Protein AF-A0A2S9YCY6-F1 (afdb_monomer_lite)

pLDDT: mean 82.86, std 20.09, range [36.06, 98.69]

Secondary structure (DSSP, 8-state):
------SSTTSSSSSSTT----GGGTTSSEEEEE-TTS-EEEEE-PPPPHHHHHHHHHHHHHHTSSS--HHHHHHHHHHHHHH-TT-HHHHHHHHHHHHHHT-HHHHHHHHHHHHHHSTT-HHHHHHHHHHHS---------

InterPro domains:
  IPR011990 Tetratricopeptide-like helical domain superfamily [G3DSA:1.25.40.10] (35-135)
  IPR011990 Tetratricopeptide-like helical domain superfamily [SSF48452] (69-134)

Radius of gyration: 25.86 Å; chains: 1; bounding box: 65×78×57 Å

Foldseek 3Di:
DDDDDDPDPPPPPPPPVPPPPPCVVVPPQWDWDQDPVRDTDTGGHDDADPQLVVLCVQLVVQCPDVVRNLVSNLVSLVRSCVRPVLALVSLLSNLVSCVVVVVLVSNVVSLVSSCVSPPPPPSSVVVVCVSPPPDPPPPDDD

Sequence (142 aa):
MASATKLVLAASLALTSGCWANGYFANRELHYVTDEDGEQVLVKSPAPAPAAYEAYLRARLALDRDPPQLDVARGHILDALRWQPNEPQLWTVKAEIEWKVGDFAAAEDAIGKALALRPGYPEAQRLLAQIHEPLPAATAAK

Organism: NCBI:txid215803

Structure (mmCIF, N/CA/C/O backbone):
data_AF-A0A2S9YCY6-F1
#
_entry.id   AF-A0A2S9YCY6-F1
#
loop_
_atom_site.group_PDB
_atom_site.id
_atom_site.type_symbol
_atom_site.label_atom_id
_atom_site.label_alt_id
_atom_site.label_comp_id
_atom_site.label_asym_id
_atom_site.label_entity_id
_atom_site.label_seq_id
_atom_site.pdbx_PDB_ins_code
_atom_site.Cartn_x
_atom_site.Cartn_y
_atom_site.Cartn_z
_atom_site.occupancy
_atom_site.B_iso_or_equiv
_atom_site.auth_seq_id
_atom_site.auth_comp_id
_atom_site.auth_asym_id
_atom_site.auth_atom_id
_atom_site.pdbx_PDB_model_num
ATOM 1 N N . MET A 1 1 ? 50.603 -53.795 29.253 1.00 45.72 1 MET A N 1
ATOM 2 C CA . MET A 1 1 ? 50.485 -52.463 28.620 1.00 45.72 1 MET A CA 1
ATOM 3 C C . MET A 1 1 ? 49.087 -52.355 28.035 1.00 45.72 1 MET A C 1
ATOM 5 O O . MET A 1 1 ? 48.842 -52.909 26.975 1.00 45.72 1 MET A O 1
ATOM 9 N N . ALA A 1 2 ? 48.150 -51.759 28.776 1.00 40.28 2 ALA A N 1
ATOM 10 C CA . ALA A 1 2 ? 46.758 -51.613 28.361 1.00 40.28 2 ALA A CA 1
ATOM 11 C C . ALA A 1 2 ? 46.394 -50.124 28.351 1.00 40.28 2 ALA A C 1
ATOM 13 O O . ALA A 1 2 ? 46.653 -49.398 29.306 1.00 40.28 2 ALA A O 1
ATOM 14 N N . SER A 1 3 ? 45.876 -49.720 27.198 1.00 40.38 3 SER A N 1
ATOM 15 C CA . SER A 1 3 ? 45.536 -48.386 26.717 1.00 40.38 3 SER A CA 1
ATOM 16 C C . SER A 1 3 ? 44.781 -47.518 27.733 1.00 40.38 3 SER A C 1
ATOM 18 O O . SER A 1 3 ? 43.591 -47.695 27.974 1.00 40.38 3 SER A O 1
ATOM 20 N N . ALA A 1 4 ? 45.482 -46.520 28.274 1.00 51.00 4 ALA A N 1
ATOM 21 C CA . ALA A 1 4 ? 44.871 -45.246 28.629 1.00 51.00 4 ALA A CA 1
ATOM 22 C C . ALA A 1 4 ? 44.471 -44.521 27.331 1.00 51.00 4 ALA A C 1
ATOM 24 O O . ALA A 1 4 ? 45.119 -44.734 26.304 1.00 51.00 4 ALA A O 1
ATOM 25 N N . THR A 1 5 ? 43.473 -43.632 27.402 1.00 52.97 5 THR A N 1
ATOM 26 C CA . THR A 1 5 ? 42.995 -42.696 26.350 1.00 52.97 5 THR A CA 1
ATOM 27 C C . THR A 1 5 ? 41.626 -43.033 25.751 1.00 52.97 5 THR A C 1
ATOM 29 O O . THR A 1 5 ? 41.507 -43.215 24.548 1.00 52.97 5 THR A O 1
ATOM 32 N N . LYS A 1 6 ? 40.558 -43.047 26.562 1.00 46.94 6 LYS A N 1
ATOM 33 C CA . LYS A 1 6 ? 39.179 -42.787 26.083 1.00 46.94 6 LYS A CA 1
ATOM 34 C C . LYS A 1 6 ? 38.322 -42.112 27.159 1.00 46.94 6 LYS A C 1
ATOM 36 O O . LYS A 1 6 ? 37.247 -42.595 27.492 1.00 46.94 6 LYS A O 1
ATOM 41 N N . LEU A 1 7 ? 38.802 -41.012 27.741 1.00 45.22 7 LEU A N 1
ATOM 42 C CA . LEU A 1 7 ? 38.002 -40.266 28.720 1.00 45.22 7 LEU A CA 1
ATOM 43 C C . LEU A 1 7 ? 38.293 -38.761 28.703 1.00 45.22 7 LEU A C 1
ATOM 45 O O . LEU A 1 7 ? 38.599 -38.175 29.729 1.00 45.22 7 LEU A O 1
ATOM 49 N N . VAL A 1 8 ? 38.253 -38.129 27.526 1.00 48.62 8 VAL A N 1
ATOM 50 C CA . VAL A 1 8 ? 38.308 -36.650 27.435 1.00 48.62 8 VAL A CA 1
ATOM 51 C C . VAL A 1 8 ? 37.284 -36.069 26.444 1.00 48.62 8 VAL A C 1
ATOM 53 O O . VAL A 1 8 ? 36.991 -34.882 26.486 1.00 48.62 8 VAL A O 1
ATOM 56 N N . LEU A 1 9 ? 36.629 -36.873 25.600 1.00 47.34 9 LEU A N 1
ATOM 57 C CA . LEU A 1 9 ? 35.818 -36.336 24.496 1.00 47.34 9 LEU A CA 1
ATOM 58 C C . LEU A 1 9 ? 34.334 -36.055 24.822 1.00 47.34 9 LEU A C 1
ATOM 60 O O . LEU A 1 9 ? 33.505 -36.089 23.920 1.00 47.34 9 LEU A O 1
ATOM 64 N N . ALA A 1 10 ? 33.974 -35.811 26.085 1.00 47.94 10 ALA A N 1
ATOM 65 C CA . ALA A 1 10 ? 32.575 -35.574 26.481 1.00 47.94 10 ALA A CA 1
ATOM 66 C C . ALA A 1 10 ? 32.339 -34.249 27.230 1.00 47.94 10 ALA A C 1
ATOM 68 O O . ALA A 1 10 ? 31.233 -34.008 27.700 1.00 47.94 10 ALA A O 1
ATOM 69 N N . ALA A 1 11 ? 33.350 -33.379 27.337 1.00 48.41 11 ALA A N 1
ATOM 70 C CA . ALA A 1 11 ? 33.261 -32.136 28.114 1.00 48.41 11 ALA A CA 1
ATOM 71 C C . ALA A 1 11 ? 33.316 -30.847 27.269 1.00 48.41 11 ALA A C 1
ATOM 73 O O . ALA A 1 11 ? 33.455 -29.762 27.822 1.00 48.41 11 ALA A O 1
ATOM 74 N N . SER A 1 12 ? 33.211 -30.936 25.939 1.00 50.81 12 SER A N 1
ATOM 75 C CA . SER A 1 12 ? 33.303 -29.773 25.037 1.00 50.81 12 SER A CA 1
ATOM 76 C C . SER A 1 12 ? 31.983 -29.363 24.367 1.00 50.81 12 SER A C 1
ATOM 78 O O . SER A 1 12 ? 31.956 -28.351 23.675 1.00 50.81 12 SER A O 1
ATOM 80 N N . LEU A 1 13 ? 30.872 -30.075 24.602 1.00 51.50 13 LEU A N 1
ATOM 81 C CA . LEU A 1 13 ? 29.559 -29.763 24.004 1.00 51.50 13 LEU A CA 1
ATOM 82 C C . LEU A 1 13 ? 28.562 -29.062 24.949 1.00 51.50 13 LEU A C 1
ATOM 84 O O . LEU A 1 13 ? 27.374 -29.012 24.653 1.00 51.50 13 LEU A O 1
ATOM 88 N N . ALA A 1 14 ? 29.018 -28.503 26.072 1.00 49.69 14 ALA A N 1
ATOM 89 C CA . ALA A 1 14 ? 28.143 -27.839 27.051 1.00 49.69 14 ALA A CA 1
ATOM 90 C C . ALA A 1 14 ? 28.313 -26.306 27.120 1.00 49.69 14 ALA A C 1
ATOM 92 O O . ALA A 1 14 ? 27.855 -25.684 28.073 1.00 49.69 14 ALA A O 1
ATOM 93 N N . LEU A 1 15 ? 28.969 -25.683 26.133 1.00 50.53 15 LEU A N 1
ATOM 94 C CA . LEU A 1 15 ? 29.229 -24.231 26.118 1.00 50.53 15 LEU A CA 1
ATOM 95 C C . LEU A 1 15 ? 28.485 -23.456 25.017 1.00 50.53 15 LEU A C 1
ATOM 97 O O . LEU A 1 15 ? 28.627 -22.240 24.939 1.00 50.53 15 LEU A O 1
ATOM 101 N N . THR A 1 16 ? 27.654 -24.101 24.194 1.00 55.03 16 THR A N 1
ATOM 102 C CA . THR A 1 16 ? 26.893 -23.402 23.137 1.00 55.03 16 THR A CA 1
ATOM 103 C C . THR A 1 16 ? 25.497 -22.940 23.561 1.00 55.03 16 THR A C 1
ATOM 105 O O . THR A 1 16 ? 24.847 -22.221 22.811 1.00 55.03 16 THR A O 1
ATOM 108 N N . SER A 1 17 ? 25.046 -23.238 24.783 1.00 55.66 17 SER A N 1
ATOM 109 C CA . SER A 1 17 ? 23.739 -22.776 25.295 1.00 55.66 17 SER A CA 1
ATOM 110 C C . SER A 1 17 ? 23.735 -21.312 25.764 1.00 55.66 17 SER A C 1
ATOM 112 O O . SER A 1 17 ? 22.809 -20.866 26.434 1.00 55.66 17 SER A O 1
ATOM 114 N N . GLY A 1 18 ? 24.780 -20.555 25.427 1.00 51.47 18 GLY A N 1
ATOM 115 C CA . GLY A 1 18 ? 24.985 -19.170 25.832 1.00 51.47 18 GLY A CA 1
ATOM 116 C C . GLY A 1 18 ? 24.473 -18.122 24.844 1.00 51.47 18 GLY A C 1
ATOM 117 O O . GLY A 1 18 ? 24.874 -16.970 24.966 1.00 51.47 18 GLY A O 1
ATOM 118 N N . CYS A 1 19 ? 23.599 -18.447 23.886 1.00 54.59 19 CYS A N 1
ATOM 119 C CA . CYS A 1 19 ? 22.777 -17.409 23.258 1.00 54.59 19 CYS A CA 1
ATOM 120 C C . CYS A 1 19 ? 21.670 -17.030 24.242 1.00 54.59 19 CYS A C 1
ATOM 122 O O . CYS A 1 19 ? 20.510 -17.399 24.082 1.00 54.59 19 CYS A O 1
ATOM 124 N N . TRP A 1 20 ? 22.059 -16.306 25.293 1.00 49.84 20 TRP A N 1
ATOM 125 C CA . TRP A 1 20 ? 21.129 -15.507 26.068 1.00 49.84 20 TRP A CA 1
ATOM 126 C C . TRP A 1 20 ? 20.351 -14.673 25.058 1.00 49.84 20 TRP A C 1
ATOM 128 O O . TRP A 1 20 ? 20.938 -13.856 24.345 1.00 49.84 20 TRP A O 1
ATOM 138 N N . ALA A 1 21 ? 19.043 -14.905 24.966 1.00 53.72 21 ALA A N 1
ATOM 139 C CA . ALA A 1 21 ? 18.131 -13.941 24.386 1.00 53.72 21 ALA A CA 1
ATOM 140 C C . ALA A 1 21 ? 18.314 -12.660 25.203 1.00 53.72 21 ALA A C 1
ATOM 142 O O . ALA A 1 21 ? 17.781 -12.511 26.301 1.00 53.72 21 ALA A O 1
ATOM 143 N N . ASN A 1 22 ? 19.210 -11.803 24.724 1.00 50.12 22 ASN A N 1
ATOM 144 C CA . ASN A 1 22 ? 19.607 -10.601 25.413 1.00 50.12 22 ASN A CA 1
ATOM 145 C C . ASN A 1 22 ? 18.342 -9.749 25.551 1.00 50.12 22 ASN A C 1
ATOM 147 O O . ASN A 1 22 ? 17.772 -9.330 24.540 1.00 50.12 22 ASN A O 1
ATOM 151 N N . GLY A 1 23 ? 17.894 -9.501 26.786 1.00 51.75 23 GLY A N 1
ATOM 152 C CA . GLY A 1 23 ? 16.685 -8.716 27.076 1.00 51.75 23 GLY A CA 1
ATOM 153 C C . GLY A 1 23 ? 16.707 -7.303 26.476 1.00 51.75 23 GLY A C 1
ATOM 154 O O . GLY A 1 23 ? 15.681 -6.636 26.422 1.00 51.75 23 GLY A O 1
ATOM 155 N N . TYR A 1 24 ? 17.855 -6.872 25.944 1.00 51.47 24 TYR A N 1
ATOM 156 C CA . TYR A 1 24 ? 18.023 -5.671 25.129 1.00 51.47 24 TYR A CA 1
ATOM 157 C C . TYR A 1 24 ? 17.074 -5.566 23.922 1.00 51.47 24 TYR A C 1
ATOM 159 O O . TYR A 1 24 ? 16.747 -4.448 23.530 1.00 51.47 24 TYR A O 1
ATOM 167 N N . PHE A 1 25 ? 16.606 -6.676 23.337 1.00 50.56 25 PHE A N 1
ATOM 168 C CA . PHE A 1 25 ? 15.602 -6.619 22.261 1.00 50.56 25 PHE A CA 1
ATOM 169 C C . PHE A 1 25 ? 14.158 -6.510 22.774 1.00 50.56 25 PHE A C 1
ATOM 171 O O . PHE A 1 25 ? 13.308 -5.995 22.055 1.00 50.56 25 PHE A O 1
ATOM 178 N N . ALA A 1 26 ? 13.874 -6.931 24.012 1.00 55.34 26 ALA A N 1
ATOM 179 C CA . ALA A 1 26 ? 12.505 -7.035 24.526 1.00 55.34 26 ALA A CA 1
ATOM 180 C C . ALA A 1 26 ? 11.806 -5.673 24.708 1.00 55.34 26 ALA A C 1
ATOM 182 O O . ALA A 1 26 ? 10.582 -5.604 24.661 1.00 55.34 26 ALA A O 1
ATOM 183 N N . ASN A 1 27 ? 12.576 -4.590 24.867 1.00 61.03 27 ASN A N 1
ATOM 184 C CA . ASN A 1 27 ? 12.041 -3.277 25.245 1.00 61.03 27 ASN A CA 1
ATOM 185 C C . ASN A 1 27 ? 12.172 -2.200 24.155 1.00 61.03 27 ASN A C 1
ATOM 187 O O . ASN A 1 27 ? 11.771 -1.068 24.389 1.00 61.03 27 ASN A O 1
ATOM 191 N N . ARG A 1 28 ? 12.737 -2.506 22.976 1.00 70.12 28 ARG A N 1
ATOM 192 C CA . ARG A 1 28 ? 12.903 -1.507 21.895 1.00 70.12 28 ARG A CA 1
ATOM 193 C C . ARG A 1 28 ? 11.634 -1.241 21.091 1.00 70.12 28 ARG A C 1
ATOM 195 O O . ARG A 1 28 ? 11.541 -0.213 20.435 1.00 70.12 28 ARG A O 1
ATOM 202 N N . GLU A 1 29 ? 10.684 -2.166 21.129 1.00 81.06 29 GLU A N 1
ATOM 203 C CA . GLU A 1 29 ? 9.398 -2.016 20.443 1.00 81.06 29 GLU A CA 1
ATOM 204 C C . GLU A 1 29 ? 8.412 -1.187 21.272 1.00 81.06 29 GLU A C 1
ATOM 206 O O . GLU A 1 29 ? 7.465 -0.638 20.722 1.00 81.06 29 GLU A O 1
ATOM 211 N N . LEU A 1 30 ? 8.636 -1.080 22.586 1.00 86.44 30 LEU A N 1
ATOM 212 C CA . LEU A 1 30 ? 7.772 -0.353 23.509 1.00 86.44 30 LEU A CA 1
ATOM 213 C C . LEU A 1 30 ? 8.231 1.101 23.642 1.00 86.44 30 LEU A C 1
ATOM 215 O O . LEU A 1 30 ? 9.381 1.364 23.987 1.00 86.44 30 LEU A O 1
ATOM 219 N N . HIS A 1 31 ? 7.329 2.045 23.403 1.00 83.56 31 HIS A N 1
ATOM 220 C CA . HIS A 1 31 ? 7.570 3.469 23.623 1.00 83.56 31 HIS A CA 1
ATOM 221 C C . HIS A 1 31 ? 6.275 4.194 23.978 1.00 83.56 31 HIS A C 1
ATOM 223 O O . HIS A 1 31 ? 5.186 3.742 23.635 1.00 83.56 31 HIS A O 1
ATOM 229 N N . TYR A 1 32 ? 6.397 5.316 24.681 1.00 89.50 32 TYR A N 1
ATOM 230 C CA . TYR A 1 32 ? 5.249 6.152 25.007 1.00 89.50 32 TYR A CA 1
ATOM 231 C C . TYR A 1 32 ? 4.933 7.090 23.842 1.00 89.50 32 TYR A C 1
ATOM 233 O O . TYR A 1 32 ? 5.838 7.713 23.280 1.00 89.50 32 TYR A O 1
ATOM 241 N N . VAL A 1 33 ? 3.656 7.163 23.481 1.00 88.56 33 VAL A N 1
ATOM 242 C CA . VAL A 1 33 ? 3.098 8.115 22.521 1.00 88.56 33 VAL A CA 1
ATOM 243 C C . VAL A 1 33 ? 2.033 8.921 23.250 1.00 88.56 33 VAL A C 1
ATOM 245 O O . VAL A 1 33 ? 1.266 8.364 24.033 1.00 88.56 33 VAL A O 1
ATOM 248 N N . THR A 1 34 ? 1.997 10.225 23.001 1.00 91.06 34 THR A N 1
ATOM 249 C CA . THR A 1 34 ? 0.930 11.093 23.500 1.00 91.06 34 THR A CA 1
ATOM 250 C C . THR A 1 34 ? -0.308 10.918 22.629 1.00 91.06 34 THR A C 1
ATOM 252 O O . THR A 1 34 ? -0.208 11.055 21.408 1.00 91.06 34 THR A O 1
ATOM 255 N N . ASP A 1 35 ? -1.441 10.576 23.237 1.00 87.75 35 ASP A N 1
ATOM 256 C CA . ASP A 1 35 ? -2.719 10.460 22.531 1.00 87.75 35 ASP A CA 1
ATOM 257 C C . ASP A 1 35 ? -3.375 11.830 22.261 1.00 87.75 35 ASP A C 1
ATOM 259 O O . ASP A 1 35 ? -2.803 12.885 22.548 1.00 87.75 35 ASP A O 1
ATOM 263 N N . GLU A 1 36 ? -4.566 11.817 21.653 1.00 85.38 36 GLU A N 1
ATOM 264 C CA . GLU A 1 36 ? -5.325 13.033 21.319 1.00 85.38 36 GLU A CA 1
ATOM 265 C C . GLU A 1 36 ? -5.764 13.827 22.563 1.00 85.38 36 GLU A C 1
ATOM 267 O O . GLU A 1 36 ? -5.950 15.042 22.474 1.00 85.38 36 GLU A O 1
ATOM 272 N N . ASP A 1 37 ? -5.864 13.165 23.719 1.00 90.56 37 ASP A N 1
ATOM 273 C CA . ASP A 1 37 ? -6.266 13.749 25.000 1.00 90.56 37 ASP A CA 1
ATOM 274 C C . ASP A 1 37 ? -5.061 14.263 25.819 1.00 90.56 37 ASP A C 1
ATOM 276 O O . ASP A 1 37 ? -5.232 14.929 26.843 1.00 90.56 37 ASP A O 1
ATOM 280 N N . GLY A 1 38 ? -3.831 14.021 25.347 1.00 91.50 38 GLY A N 1
ATOM 281 C CA . GLY A 1 38 ? -2.589 14.450 25.992 1.00 91.50 38 GLY A CA 1
ATOM 282 C C . GLY A 1 38 ? -1.989 13.430 26.966 1.00 91.50 38 GLY A C 1
ATOM 283 O O . GLY A 1 38 ? -0.988 13.734 27.623 1.00 91.50 38 GLY A O 1
ATOM 284 N N . GLU A 1 39 ? -2.550 12.225 27.053 1.00 93.00 39 GLU A N 1
ATOM 285 C CA . GLU A 1 39 ? -2.106 11.167 27.956 1.00 93.00 39 GLU A CA 1
ATOM 286 C C . GLU A 1 39 ? -0.973 10.333 27.342 1.00 93.00 39 GLU A C 1
ATOM 288 O O . GLU A 1 39 ? -0.883 10.126 26.130 1.00 93.00 39 GLU A O 1
ATOM 293 N N . GLN A 1 40 ? -0.060 9.847 28.190 1.00 92.56 40 GLN A N 1
ATOM 294 C CA . GLN A 1 40 ? 1.056 9.005 27.749 1.00 92.56 40 GLN A CA 1
ATOM 295 C C . GLN A 1 40 ? 0.617 7.545 27.663 1.00 92.56 40 GLN A C 1
ATOM 297 O O . GLN A 1 40 ? 0.457 6.864 28.678 1.00 92.56 40 GLN A O 1
ATOM 302 N N . VAL A 1 41 ? 0.501 7.035 26.441 1.00 91.62 41 VAL A N 1
ATOM 303 C CA . VAL A 1 41 ? 0.097 5.657 26.174 1.00 91.62 41 VAL A CA 1
ATOM 304 C C . VAL A 1 41 ? 1.313 4.834 25.780 1.00 91.62 41 VAL A C 1
ATOM 306 O O . VAL A 1 41 ? 2.070 5.198 24.881 1.00 91.62 41 VAL A O 1
ATOM 309 N N . LEU A 1 42 ? 1.516 3.699 26.451 1.00 89.69 42 LEU A N 1
ATOM 310 C CA . LEU A 1 42 ? 2.560 2.750 26.077 1.00 89.69 42 LEU A CA 1
ATOM 311 C C . LEU A 1 42 ? 2.132 1.987 24.819 1.00 89.69 42 LEU A C 1
ATOM 313 O O . LEU A 1 42 ? 1.221 1.160 24.862 1.00 89.69 42 LEU A O 1
ATOM 317 N N . VAL A 1 43 ? 2.820 2.236 23.710 1.00 86.12 43 VAL A N 1
ATOM 318 C CA . VAL A 1 43 ? 2.568 1.607 22.414 1.00 86.12 43 VAL A CA 1
ATOM 319 C C . VAL A 1 43 ? 3.677 0.615 22.097 1.00 86.12 43 VAL A C 1
ATOM 321 O O . VAL A 1 43 ? 4.853 0.842 22.383 1.00 86.12 43 VAL A O 1
ATOM 324 N N . LYS A 1 44 ? 3.288 -0.504 21.482 1.00 86.62 44 LYS A N 1
ATOM 325 C CA . LYS A 1 44 ? 4.211 -1.469 20.897 1.00 86.62 44 LYS A CA 1
ATOM 326 C C . LYS A 1 44 ? 4.258 -1.283 19.382 1.00 86.62 44 LYS A C 1
ATOM 328 O O . LYS A 1 44 ? 3.277 -1.588 18.709 1.00 86.62 44 LYS A O 1
ATOM 333 N N . SER A 1 45 ? 5.411 -0.893 18.854 1.00 82.00 45 SER A N 1
ATOM 334 C CA . SER A 1 45 ? 5.664 -0.822 17.413 1.00 82.00 45 SER A CA 1
ATOM 335 C C . SER A 1 45 ? 6.762 -1.811 17.035 1.00 82.00 45 SER A C 1
ATOM 337 O O . SER A 1 45 ? 7.949 -1.515 17.212 1.00 82.00 45 SER A O 1
ATOM 339 N N . PRO A 1 46 ? 6.391 -3.009 16.553 1.00 81.62 46 PRO A N 1
ATOM 340 C CA . PRO A 1 46 ? 7.365 -3.973 16.072 1.00 81.62 46 PRO A CA 1
ATOM 341 C C . PRO A 1 46 ? 8.071 -3.425 14.831 1.00 81.62 46 PRO A C 1
ATOM 3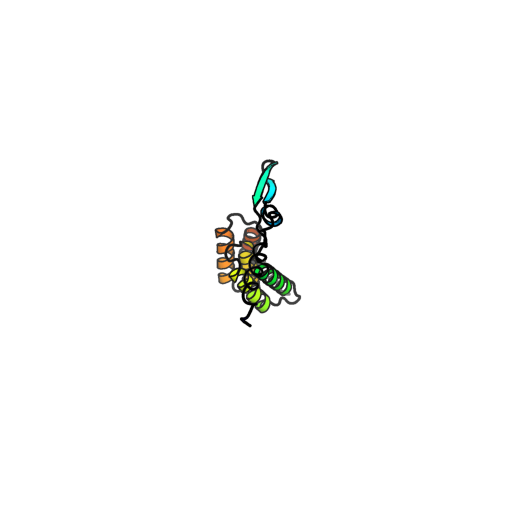43 O O . PRO A 1 46 ? 7.466 -2.741 14.002 1.00 81.62 46 PRO A O 1
ATOM 346 N N . ALA A 1 47 ? 9.357 -3.738 14.688 1.00 81.00 47 ALA A N 1
ATOM 347 C CA . ALA A 1 47 ? 10.071 -3.393 13.468 1.00 81.00 47 ALA A CA 1
ATOM 348 C C . ALA A 1 47 ? 9.443 -4.144 12.278 1.00 81.00 47 ALA A C 1
ATOM 350 O O . ALA A 1 47 ? 9.140 -5.337 12.404 1.00 81.00 47 ALA A O 1
ATOM 351 N N . PRO A 1 48 ? 9.263 -3.494 11.115 1.00 80.56 48 PRO A N 1
ATOM 352 C CA . PRO A 1 48 ? 8.780 -4.191 9.937 1.00 80.56 48 PRO A CA 1
ATOM 353 C C . PRO A 1 48 ? 9.770 -5.295 9.549 1.00 80.56 48 PRO A C 1
ATOM 355 O O . PRO A 1 48 ? 10.986 -5.142 9.688 1.00 80.56 48 PRO A O 1
ATOM 358 N N . ALA A 1 49 ? 9.256 -6.397 9.003 1.00 87.94 49 ALA A N 1
ATOM 359 C CA . ALA A 1 49 ? 10.081 -7.414 8.365 1.00 87.94 49 ALA A CA 1
ATOM 360 C C . ALA A 1 49 ? 11.029 -6.738 7.348 1.00 87.94 49 ALA A C 1
ATOM 362 O O . ALA A 1 49 ? 10.532 -6.049 6.449 1.00 87.94 49 ALA A O 1
ATOM 363 N N . PRO A 1 50 ? 12.363 -6.929 7.442 1.00 92.44 50 PRO A N 1
ATOM 364 C CA . PRO A 1 50 ? 13.323 -6.213 6.598 1.00 92.44 50 PRO A CA 1
ATOM 365 C C . PRO A 1 50 ? 13.045 -6.361 5.102 1.00 92.44 50 PRO A C 1
ATOM 367 O O . PRO A 1 50 ? 13.113 -5.384 4.364 1.00 92.44 50 PRO A O 1
ATOM 370 N N . ALA A 1 51 ? 12.639 -7.559 4.673 1.00 93.81 51 ALA A N 1
ATOM 371 C CA . ALA A 1 51 ? 12.281 -7.833 3.285 1.00 93.81 51 ALA A CA 1
ATOM 372 C C . ALA A 1 51 ? 11.032 -7.060 2.823 1.00 93.81 51 ALA A C 1
ATOM 374 O O . ALA A 1 51 ? 10.970 -6.615 1.679 1.00 93.81 51 ALA A O 1
ATOM 375 N N . ALA A 1 52 ? 10.052 -6.854 3.710 1.00 94.75 52 ALA A N 1
ATOM 376 C CA . ALA A 1 52 ? 8.882 -6.038 3.398 1.00 94.75 52 ALA A CA 1
ATOM 377 C C . ALA A 1 52 ? 9.265 -4.563 3.251 1.00 94.75 52 ALA A C 1
ATOM 379 O O . ALA A 1 52 ? 8.813 -3.899 2.324 1.00 94.75 52 ALA A O 1
ATOM 380 N N . TYR A 1 53 ? 10.113 -4.064 4.157 1.00 94.81 53 TYR A N 1
ATOM 381 C CA . TYR A 1 53 ? 10.565 -2.676 4.140 1.00 94.81 53 TYR A CA 1
ATOM 382 C C . TYR A 1 53 ? 11.425 -2.375 2.907 1.00 94.81 53 TYR A C 1
ATOM 384 O O . TYR A 1 53 ? 11.203 -1.375 2.231 1.00 94.81 53 TYR A O 1
ATOM 392 N N . GLU A 1 54 ? 12.351 -3.269 2.556 1.00 97.12 54 GLU A N 1
ATOM 393 C CA . GLU A 1 54 ? 13.144 -3.170 1.327 1.00 97.12 54 GLU A CA 1
ATOM 394 C C . GLU A 1 54 ? 12.250 -3.133 0.080 1.00 97.12 54 GLU A C 1
ATOM 396 O O . GLU A 1 54 ? 12.409 -2.257 -0.772 1.00 97.12 54 GLU A O 1
ATOM 401 N N . ALA A 1 55 ? 11.290 -4.056 -0.021 1.00 98.12 55 ALA A N 1
ATOM 402 C CA . ALA A 1 55 ? 10.362 -4.111 -1.144 1.00 98.12 55 ALA A CA 1
ATOM 403 C C . ALA A 1 55 ? 9.482 -2.849 -1.216 1.00 98.12 55 ALA A C 1
ATOM 405 O O . ALA A 1 55 ? 9.349 -2.249 -2.280 1.00 98.12 55 ALA A O 1
ATOM 406 N N . TYR A 1 56 ? 8.971 -2.373 -0.080 1.00 97.88 56 TYR A N 1
ATOM 407 C CA . TYR A 1 56 ? 8.235 -1.113 0.010 1.00 97.88 56 TYR A CA 1
ATOM 408 C C . TYR A 1 56 ? 9.059 0.078 -0.503 1.00 97.88 56 TYR A C 1
ATOM 410 O O . TYR A 1 56 ? 8.579 0.848 -1.337 1.00 97.88 56 TYR A O 1
ATOM 418 N N . LEU A 1 57 ? 10.317 0.208 -0.068 1.00 98.25 57 LEU A N 1
ATOM 419 C CA . LEU A 1 57 ? 11.198 1.283 -0.525 1.00 98.25 57 LEU A CA 1
ATOM 420 C C . LEU A 1 57 ? 11.447 1.212 -2.031 1.00 98.25 57 LEU A C 1
ATOM 422 O O . LEU A 1 57 ? 11.390 2.236 -2.706 1.00 98.25 57 LEU A O 1
ATOM 426 N N . ARG A 1 58 ? 11.678 0.016 -2.583 1.00 98.50 58 ARG A N 1
ATOM 427 C CA . ARG A 1 58 ? 11.835 -0.149 -4.034 1.00 98.50 58 ARG A CA 1
ATOM 428 C C . ARG A 1 58 ? 10.570 0.226 -4.802 1.00 98.50 58 ARG A C 1
ATOM 430 O O . ARG A 1 58 ? 10.681 0.850 -5.854 1.00 98.50 58 ARG A O 1
ATOM 437 N N . ALA A 1 59 ? 9.390 -0.099 -4.273 1.00 98.56 59 ALA A N 1
ATOM 438 C CA . ALA A 1 59 ? 8.123 0.302 -4.878 1.00 98.56 59 ALA A CA 1
ATOM 439 C C . ALA A 1 59 ? 7.972 1.832 -4.916 1.00 98.56 59 ALA A C 1
ATOM 441 O O . ALA A 1 59 ? 7.663 2.389 -5.967 1.00 98.56 59 ALA A O 1
ATOM 442 N N . ARG A 1 60 ? 8.264 2.521 -3.802 1.00 98.19 60 ARG A N 1
ATOM 443 C CA . ARG A 1 60 ? 8.251 3.994 -3.728 1.00 98.19 60 ARG A CA 1
ATOM 444 C C . ARG A 1 60 ? 9.262 4.627 -4.679 1.00 98.19 60 ARG A C 1
ATOM 446 O O . ARG A 1 60 ? 8.902 5.499 -5.456 1.00 98.19 60 ARG A O 1
ATOM 453 N N . LEU A 1 61 ? 10.498 4.131 -4.689 1.00 98.50 61 LEU A N 1
ATOM 454 C CA . LEU A 1 61 ? 11.532 4.627 -5.596 1.00 98.50 61 LEU A CA 1
ATOM 455 C C . LEU A 1 61 ? 11.142 4.462 -7.066 1.00 98.50 61 LEU A C 1
ATOM 457 O O . LEU A 1 61 ? 11.470 5.329 -7.864 1.00 98.50 61 LEU A O 1
ATOM 461 N N . ALA A 1 62 ? 10.465 3.369 -7.431 1.00 98.31 62 ALA A N 1
ATOM 462 C CA . ALA A 1 62 ? 9.972 3.147 -8.788 1.00 98.31 62 ALA A CA 1
ATOM 463 C C . ALA A 1 62 ? 8.809 4.088 -9.158 1.00 98.31 62 ALA A C 1
ATOM 465 O O . ALA A 1 62 ? 8.750 4.544 -10.302 1.00 98.31 62 ALA A O 1
ATOM 466 N N . LEU A 1 63 ? 7.926 4.406 -8.203 1.00 97.25 63 LEU A N 1
ATOM 467 C CA . LEU A 1 63 ? 6.853 5.397 -8.357 1.00 97.25 63 LEU A CA 1
ATOM 468 C C . LEU A 1 63 ? 7.378 6.825 -8.534 1.00 97.25 63 LEU A C 1
ATOM 470 O O . LEU A 1 63 ? 6.852 7.557 -9.365 1.00 97.25 63 LEU A O 1
ATOM 474 N N . ASP A 1 64 ? 8.404 7.201 -7.771 1.00 96.69 64 ASP A N 1
ATOM 475 C CA . ASP A 1 64 ? 8.934 8.570 -7.726 1.00 96.69 64 ASP A CA 1
ATOM 476 C C . ASP A 1 64 ? 9.876 8.896 -8.908 1.00 96.69 64 ASP A C 1
ATOM 478 O O . ASP A 1 64 ? 10.404 10.006 -8.997 1.00 96.69 64 ASP A O 1
ATOM 482 N N . ARG A 1 65 ? 10.132 7.945 -9.822 1.00 96.94 65 ARG A N 1
ATOM 483 C CA . ARG A 1 65 ? 10.946 8.210 -11.021 1.00 96.94 65 ARG A CA 1
ATOM 484 C C . ARG A 1 65 ? 10.189 9.065 -12.029 1.00 96.94 65 ARG A C 1
ATOM 486 O O . ARG A 1 65 ? 8.964 9.066 -12.069 1.00 96.94 65 ARG A O 1
ATOM 493 N N . ASP A 1 66 ? 10.952 9.710 -12.904 1.00 95.50 66 ASP A N 1
ATOM 494 C CA . ASP A 1 66 ? 10.428 10.467 -14.035 1.00 95.50 66 ASP A CA 1
ATOM 495 C C . ASP A 1 66 ? 10.956 9.874 -15.362 1.00 95.50 66 ASP A C 1
ATOM 497 O O . ASP A 1 66 ? 12.154 10.002 -15.645 1.00 95.50 66 ASP A O 1
ATOM 501 N N . PRO A 1 67 ? 10.124 9.155 -16.148 1.00 94.19 67 PRO A N 1
ATOM 502 C CA . PRO A 1 67 ? 8.740 8.773 -15.847 1.00 94.19 67 PRO A CA 1
ATOM 503 C C . PRO A 1 67 ? 8.638 7.624 -14.811 1.00 94.19 67 PRO A C 1
ATOM 505 O O . PRO A 1 67 ? 9.592 6.846 -14.660 1.00 94.19 67 PRO A O 1
ATOM 508 N N . PRO A 1 68 ? 7.481 7.460 -14.132 1.00 96.44 68 PRO A N 1
ATOM 509 C CA . PRO A 1 68 ? 7.263 6.382 -13.166 1.00 96.44 68 PRO A CA 1
ATOM 510 C C . PRO A 1 68 ? 7.393 4.990 -13.789 1.00 96.44 68 PRO A C 1
ATOM 512 O O . PRO A 1 68 ? 6.860 4.715 -14.865 1.00 96.44 68 PRO A O 1
ATOM 515 N N . GLN A 1 69 ? 8.046 4.070 -13.079 1.00 98.25 69 GLN A N 1
ATOM 516 C CA . GLN A 1 69 ? 8.186 2.671 -13.495 1.00 98.25 69 GLN A CA 1
ATOM 517 C C . GLN A 1 69 ? 7.090 1.819 -12.844 1.00 98.25 69 GLN A C 1
ATOM 519 O O . GLN A 1 69 ? 7.337 1.088 -11.884 1.00 98.25 69 GLN A O 1
ATOM 524 N N . LEU A 1 70 ? 5.861 1.937 -13.351 1.00 98.00 70 LEU A N 1
ATOM 525 C CA . LEU A 1 70 ? 4.664 1.390 -12.698 1.00 98.00 70 LEU A CA 1
ATOM 526 C C . LEU A 1 70 ? 4.672 -0.143 -12.563 1.00 98.00 70 LEU A C 1
ATOM 528 O O . LEU A 1 70 ? 4.291 -0.656 -11.513 1.00 98.00 70 LEU A O 1
ATOM 532 N N . ASP A 1 71 ? 5.171 -0.879 -13.558 1.00 97.88 71 ASP A N 1
ATOM 533 C CA . ASP A 1 71 ? 5.261 -2.347 -13.479 1.00 97.88 71 ASP A CA 1
ATOM 534 C C . ASP A 1 71 ? 6.261 -2.814 -12.412 1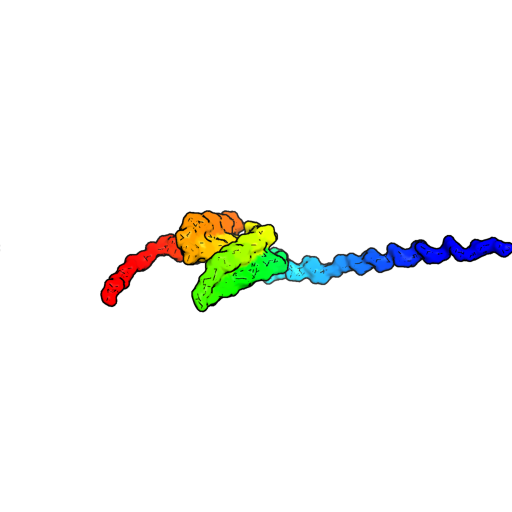.00 97.88 71 ASP A C 1
ATOM 536 O O . ASP A 1 71 ? 5.994 -3.752 -11.657 1.00 97.88 71 ASP A O 1
ATOM 540 N N . VAL A 1 72 ? 7.39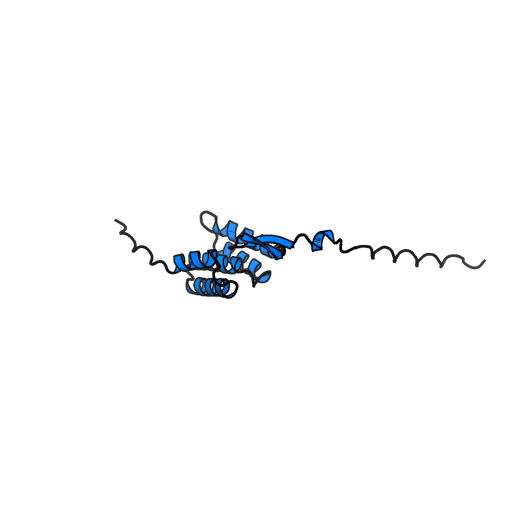5 -2.114 -12.300 1.00 98.31 72 VAL A N 1
ATOM 541 C CA . VAL A 1 72 ? 8.413 -2.376 -11.271 1.00 98.31 72 VAL A CA 1
ATOM 542 C C . VAL A 1 72 ? 7.852 -2.056 -9.885 1.00 98.31 72 VAL A C 1
ATOM 544 O O . VAL A 1 72 ? 8.007 -2.849 -8.954 1.00 98.31 72 VAL A O 1
ATOM 547 N N . ALA A 1 73 ? 7.145 -0.929 -9.751 1.00 98.62 73 ALA A N 1
ATOM 548 C CA . ALA A 1 73 ? 6.475 -0.558 -8.511 1.00 98.62 73 ALA A CA 1
ATOM 549 C C . ALA A 1 73 ? 5.437 -1.610 -8.090 1.00 98.62 73 ALA A C 1
ATOM 551 O O . ALA A 1 73 ? 5.420 -2.027 -6.929 1.00 98.62 73 ALA A O 1
ATOM 552 N N . ARG A 1 74 ? 4.623 -2.090 -9.041 1.00 98.50 74 ARG A N 1
ATOM 553 C CA . ARG A 1 74 ? 3.615 -3.132 -8.811 1.00 98.50 74 ARG A CA 1
ATOM 554 C C . ARG A 1 74 ? 4.248 -4.440 -8.336 1.00 98.50 74 ARG A C 1
ATOM 556 O O . ARG A 1 74 ? 3.771 -5.028 -7.369 1.00 98.50 74 ARG A O 1
AT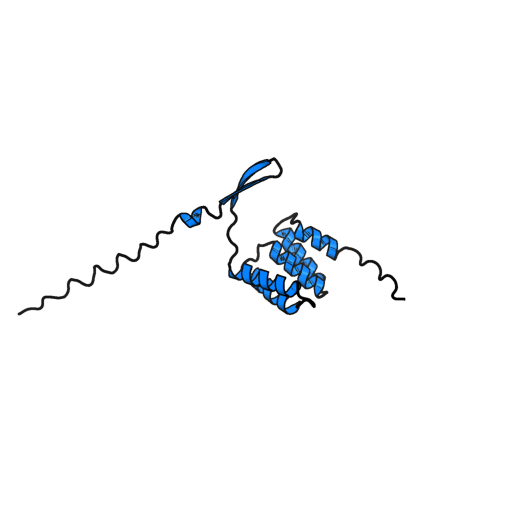OM 563 N N . GLY A 1 75 ? 5.338 -4.883 -8.962 1.00 98.44 75 GLY A N 1
ATOM 564 C CA . GLY A 1 75 ? 6.054 -6.085 -8.524 1.00 98.44 75 GLY A CA 1
ATOM 565 C C . GLY A 1 75 ? 6.536 -5.973 -7.075 1.00 98.44 75 GLY A C 1
ATOM 566 O O . GLY A 1 75 ? 6.254 -6.835 -6.242 1.00 98.44 75 GLY A O 1
ATOM 567 N N . HIS A 1 76 ? 7.188 -4.860 -6.741 1.00 98.62 76 HIS A N 1
ATOM 568 C CA . HIS A 1 76 ? 7.738 -4.655 -5.405 1.00 98.62 76 HIS A CA 1
ATOM 569 C C . HIS A 1 76 ? 6.678 -4.462 -4.314 1.00 98.62 76 HIS A C 1
ATOM 571 O O . HIS A 1 76 ? 6.870 -4.952 -3.200 1.00 98.62 76 HIS A O 1
ATOM 577 N N . ILE A 1 77 ? 5.544 -3.812 -4.597 1.00 98.69 77 ILE A N 1
ATOM 578 C CA . ILE A 1 77 ? 4.492 -3.683 -3.578 1.00 98.69 77 ILE A CA 1
ATOM 579 C C . ILE A 1 77 ? 3.822 -5.030 -3.279 1.00 98.69 77 ILE A C 1
ATOM 581 O O . ILE A 1 77 ? 3.488 -5.308 -2.127 1.00 98.69 77 ILE A O 1
ATOM 585 N N . LEU A 1 78 ? 3.680 -5.902 -4.284 1.00 98.44 78 LEU A N 1
ATOM 586 C CA . LEU A 1 78 ? 3.174 -7.261 -4.089 1.00 98.44 78 LEU A CA 1
ATOM 587 C C . LEU A 1 78 ? 4.134 -8.095 -3.234 1.00 98.44 78 LEU A C 1
ATOM 589 O O . LEU A 1 78 ? 3.690 -8.824 -2.347 1.00 98.44 78 LEU A O 1
ATOM 593 N N . ASP A 1 79 ? 5.444 -7.941 -3.432 1.00 98.00 79 ASP A N 1
ATOM 594 C CA . ASP A 1 79 ? 6.447 -8.564 -2.567 1.00 98.00 79 ASP A CA 1
ATOM 595 C C . ASP A 1 79 ? 6.377 -8.055 -1.125 1.00 98.00 79 ASP A C 1
ATOM 597 O O . ASP A 1 79 ? 6.452 -8.857 -0.194 1.00 98.00 79 ASP A O 1
ATOM 601 N N . ALA A 1 80 ? 6.180 -6.751 -0.914 1.00 98.00 80 ALA A N 1
ATOM 602 C CA . ALA A 1 80 ? 6.004 -6.199 0.427 1.00 98.00 80 ALA A CA 1
ATOM 603 C C . ALA A 1 80 ? 4.760 -6.789 1.119 1.00 98.00 80 ALA A C 1
ATOM 605 O O . ALA A 1 80 ? 4.835 -7.235 2.267 1.00 98.00 80 ALA A O 1
ATOM 606 N N . LEU A 1 81 ? 3.640 -6.872 0.394 1.00 97.81 81 LEU A N 1
ATOM 607 C CA . LEU A 1 81 ? 2.379 -7.439 0.881 1.00 97.81 81 LEU A CA 1
ATOM 608 C C . LEU A 1 81 ? 2.468 -8.938 1.193 1.00 97.81 81 LEU A C 1
ATOM 610 O O . LEU A 1 81 ? 1.788 -9.406 2.102 1.00 97.81 81 LEU A O 1
ATOM 614 N N . ARG A 1 82 ? 3.325 -9.699 0.499 1.00 97.31 82 ARG A N 1
ATOM 615 C CA . ARG A 1 82 ? 3.587 -11.109 0.841 1.00 97.31 82 ARG A CA 1
ATOM 616 C C . ARG A 1 82 ? 4.190 -11.274 2.235 1.00 97.31 82 ARG A C 1
ATOM 618 O O . ARG A 1 82 ? 3.927 -12.276 2.892 1.00 97.31 82 ARG A O 1
ATOM 625 N N . TRP A 1 83 ? 5.012 -10.320 2.668 1.00 95.62 83 TRP A N 1
ATOM 626 C CA . TRP A 1 83 ? 5.642 -10.344 3.988 1.00 95.62 83 TRP A CA 1
ATOM 627 C C . TRP A 1 83 ? 4.761 -9.724 5.071 1.00 95.62 83 TRP A C 1
ATOM 629 O O . TRP A 1 83 ? 4.771 -10.199 6.204 1.00 95.62 83 TRP A O 1
ATOM 639 N N . GLN A 1 84 ? 4.018 -8.665 4.742 1.00 95.12 84 GLN A N 1
ATOM 640 C CA . GLN A 1 84 ? 3.167 -7.939 5.687 1.00 95.12 84 GLN A CA 1
ATOM 641 C C . GLN A 1 84 ? 1.795 -7.621 5.074 1.00 95.12 84 GLN A C 1
ATOM 643 O O . GLN A 1 84 ? 1.518 -6.480 4.709 1.00 95.12 84 GLN A O 1
ATOM 648 N N . PRO A 1 85 ? 0.889 -8.609 4.982 1.00 96.81 85 PRO A N 1
ATOM 649 C CA . PRO A 1 85 ? -0.420 -8.407 4.361 1.00 96.81 85 PRO A CA 1
ATOM 650 C C . PRO A 1 85 ? -1.371 -7.547 5.203 1.00 96.81 85 PRO A C 1
ATOM 652 O O . PRO A 1 85 ? -2.399 -7.112 4.696 1.00 96.81 85 PRO A O 1
ATOM 655 N N . ASN A 1 86 ? -1.049 -7.296 6.474 1.00 95.50 86 ASN A N 1
ATOM 656 C CA . ASN A 1 86 ? -1.917 -6.587 7.416 1.00 95.50 86 ASN A CA 1
ATOM 657 C C . ASN A 1 86 ? -1.482 -5.134 7.658 1.00 95.50 86 ASN A C 1
ATOM 659 O O . ASN A 1 86 ? -1.908 -4.535 8.639 1.00 95.50 86 ASN A O 1
ATOM 663 N N . GLU A 1 87 ? -0.635 -4.573 6.790 1.00 95.00 87 GLU A N 1
ATOM 664 C CA . GLU A 1 87 ? -0.173 -3.188 6.896 1.00 95.00 87 GLU A CA 1
ATOM 665 C C . GLU A 1 87 ? -0.994 -2.267 5.965 1.00 95.00 87 GLU A C 1
ATOM 667 O O . GLU A 1 87 ? -0.854 -2.361 4.738 1.00 95.00 87 GLU A O 1
ATOM 672 N N . PRO A 1 88 ? -1.847 -1.365 6.502 1.00 96.94 88 PRO A N 1
ATOM 673 C CA . PRO A 1 88 ? -2.675 -0.455 5.701 1.00 96.94 88 PRO A CA 1
ATOM 674 C C . PRO A 1 88 ? -1.877 0.395 4.707 1.00 96.94 88 PRO A C 1
ATOM 676 O O . PRO A 1 88 ? -2.345 0.666 3.595 1.00 96.94 88 PRO A O 1
ATOM 679 N N . GLN A 1 89 ? -0.654 0.788 5.077 1.00 96.75 89 GLN A N 1
ATOM 680 C CA . GLN A 1 89 ? 0.220 1.587 4.221 1.00 96.75 89 GLN A CA 1
ATOM 681 C C . GLN A 1 89 ? 0.559 0.873 2.907 1.00 96.75 89 GLN A C 1
ATOM 683 O O . GLN A 1 89 ? 0.558 1.497 1.845 1.00 96.75 89 GLN A O 1
ATOM 688 N N . LEU A 1 90 ? 0.799 -0.442 2.947 1.00 98.19 90 LEU A N 1
ATOM 689 C CA . LEU A 1 90 ? 1.160 -1.207 1.752 1.00 98.19 90 LEU A CA 1
ATOM 690 C C . LEU A 1 90 ? -0.016 -1.333 0.781 1.00 98.19 90 LEU A C 1
ATOM 692 O O . LEU A 1 90 ? 0.158 -1.191 -0.429 1.00 98.19 90 LEU A O 1
ATOM 696 N N . TRP A 1 91 ? -1.228 -1.527 1.303 1.00 98.62 91 TRP A N 1
ATOM 697 C CA . TRP A 1 91 ? -2.446 -1.526 0.491 1.00 98.62 91 TRP A CA 1
ATOM 698 C C . TRP A 1 91 ? -2.736 -0.158 -0.125 1.00 98.62 91 TRP A C 1
ATOM 700 O O . TRP A 1 91 ? -3.139 -0.086 -1.282 1.00 98.62 91 TRP A O 1
ATOM 710 N N . THR A 1 92 ? -2.456 0.922 0.605 1.00 98.50 92 THR A N 1
ATOM 711 C CA . THR A 1 92 ? -2.608 2.292 0.094 1.00 98.50 92 THR A CA 1
ATOM 712 C C . THR A 1 92 ? -1.636 2.574 -1.052 1.00 98.50 92 THR A C 1
ATOM 714 O O . THR A 1 92 ? -2.037 3.110 -2.080 1.00 98.50 92 THR A O 1
ATOM 717 N N . VAL A 1 93 ? -0.374 2.147 -0.936 1.00 98.31 93 VAL A N 1
ATOM 718 C CA . VAL A 1 93 ? 0.595 2.275 -2.039 1.00 98.31 93 VAL A CA 1
ATOM 719 C C . VAL A 1 93 ? 0.223 1.389 -3.223 1.00 98.31 93 VAL A C 1
ATOM 721 O O . VAL A 1 93 ? 0.367 1.822 -4.364 1.00 98.31 93 VAL A O 1
ATOM 724 N N . LYS A 1 94 ? -0.310 0.181 -2.990 1.00 98.62 94 LYS A N 1
ATOM 725 C CA . LYS A 1 94 ? -0.856 -0.635 -4.081 1.00 98.62 94 LYS A CA 1
ATOM 726 C C . LYS A 1 94 ? -1.967 0.129 -4.804 1.00 98.62 94 LYS A C 1
ATOM 728 O O . LYS A 1 94 ? -1.920 0.206 -6.025 1.00 98.62 94 LYS A O 1
ATOM 733 N N . ALA A 1 95 ? -2.916 0.719 -4.076 1.00 98.25 95 ALA A N 1
ATOM 734 C CA . ALA A 1 95 ? -3.993 1.506 -4.672 1.00 98.25 95 ALA A CA 1
ATOM 735 C C . ALA A 1 95 ? -3.460 2.670 -5.524 1.00 98.25 95 ALA A C 1
ATOM 737 O O . ALA A 1 95 ? -3.927 2.865 -6.642 1.00 98.25 95 ALA A O 1
ATOM 738 N N . GLU A 1 96 ? -2.439 3.388 -5.045 1.00 97.88 96 GLU A N 1
ATOM 739 C CA . GLU A 1 96 ? -1.798 4.474 -5.799 1.00 97.88 96 GLU A CA 1
ATOM 740 C C . GLU A 1 96 ? -1.190 3.968 -7.116 1.00 97.88 96 GLU A C 1
ATOM 742 O O . GLU A 1 96 ? -1.357 4.597 -8.162 1.00 97.88 96 GLU A O 1
ATOM 747 N N . ILE A 1 97 ? -0.504 2.820 -7.074 1.00 98.12 97 ILE A N 1
ATOM 748 C CA . ILE A 1 97 ? 0.093 2.190 -8.258 1.00 98.12 97 ILE A CA 1
ATOM 749 C C . ILE A 1 97 ? -0.992 1.813 -9.266 1.00 98.12 97 ILE A C 1
ATOM 751 O O . ILE A 1 97 ? -0.874 2.176 -10.434 1.00 98.12 97 ILE A O 1
ATOM 755 N N . GLU A 1 98 ? -2.048 1.118 -8.834 1.00 97.69 98 GLU A N 1
ATOM 756 C CA . GLU A 1 98 ? -3.119 0.694 -9.745 1.00 97.69 98 GLU A CA 1
ATOM 757 C C . GLU A 1 98 ? -3.860 1.890 -10.347 1.00 97.69 98 GLU A C 1
ATOM 759 O O . GLU A 1 98 ? -4.121 1.908 -11.551 1.00 97.69 98 GLU A O 1
ATOM 764 N N . TRP A 1 99 ? -4.107 2.931 -9.547 1.00 96.25 99 TRP A N 1
ATOM 765 C CA . TRP A 1 99 ? -4.729 4.164 -10.019 1.00 96.25 99 TRP A CA 1
ATOM 766 C C . TRP A 1 99 ? -3.879 4.850 -11.095 1.00 96.25 99 TRP A C 1
ATOM 768 O O . TRP A 1 99 ? -4.400 5.216 -12.146 1.00 96.25 99 TRP A O 1
ATOM 778 N N . LYS A 1 100 ? -2.557 4.955 -10.891 1.00 94.88 100 LYS A N 1
ATOM 779 C CA . LYS A 1 100 ? -1.630 5.512 -11.895 1.00 94.88 100 LYS A CA 1
ATOM 780 C C . LYS A 1 100 ? -1.521 4.655 -13.159 1.00 94.88 100 LYS A C 1
ATOM 782 O O . LYS A 1 100 ? -1.241 5.202 -14.221 1.00 94.88 100 LYS A O 1
ATOM 787 N N . VAL A 1 101 ? -1.726 3.339 -13.063 1.00 94.69 101 VAL A N 1
ATOM 788 C CA . VAL A 1 101 ? -1.799 2.454 -14.242 1.00 94.69 101 VAL A CA 1
ATOM 789 C C . VAL A 1 101 ? -3.147 2.581 -14.971 1.00 94.69 101 VAL A C 1
ATOM 791 O O . VAL A 1 101 ? -3.244 2.213 -16.139 1.00 94.69 101 VAL A O 1
ATOM 794 N N . GLY A 1 102 ? -4.173 3.139 -14.322 1.00 94.12 102 GLY A N 1
ATOM 795 C CA . GLY A 1 102 ? -5.532 3.245 -14.857 1.00 94.12 102 GLY A CA 1
ATOM 796 C C . GLY A 1 102 ? -6.415 2.031 -14.556 1.00 94.12 102 GLY A C 1
ATOM 797 O O . GLY A 1 102 ? -7.515 1.931 -15.097 1.00 94.12 102 GLY A O 1
ATOM 798 N N . ASP A 1 103 ? -5.970 1.117 -13.689 1.00 96.12 103 ASP A N 1
ATOM 799 C CA . ASP A 1 103 ? -6.802 0.027 -13.172 1.00 96.12 103 ASP A CA 1
ATOM 800 C C . ASP A 1 103 ? -7.565 0.509 -11.929 1.00 96.12 103 ASP A C 1
ATOM 802 O O . ASP A 1 103 ? -7.207 0.238 -10.780 1.00 96.12 103 ASP A O 1
ATOM 806 N N . PHE A 1 104 ? -8.612 1.299 -12.173 1.00 93.44 104 PHE A N 1
ATOM 807 C CA . PHE A 1 104 ? -9.406 1.926 -11.115 1.00 93.44 104 PHE A CA 1
ATOM 808 C C . PHE A 1 104 ? -10.108 0.902 -10.213 1.00 93.44 104 PHE A C 1
ATOM 810 O O . PHE A 1 104 ? -10.175 1.106 -9.005 1.00 93.44 104 PHE A O 1
ATOM 817 N N . ALA A 1 105 ? -10.543 -0.233 -10.767 1.00 94.94 105 ALA A N 1
ATOM 818 C CA . ALA A 1 105 ? -11.163 -1.300 -9.986 1.00 94.94 105 ALA A CA 1
ATOM 819 C C . ALA A 1 105 ? -10.162 -1.916 -8.994 1.00 94.94 105 ALA A C 1
ATOM 821 O O . ALA A 1 105 ? -10.458 -2.053 -7.807 1.00 94.94 105 ALA A O 1
ATOM 822 N N . ALA A 1 106 ? -8.939 -2.223 -9.442 1.00 96.50 106 ALA A N 1
ATOM 823 C CA . ALA A 1 106 ? -7.907 -2.743 -8.550 1.00 96.50 106 ALA A CA 1
ATOM 824 C C . ALA A 1 106 ? -7.428 -1.705 -7.518 1.00 96.50 106 ALA A C 1
ATOM 826 O O . ALA A 1 106 ? -6.966 -2.089 -6.434 1.00 96.50 106 ALA A O 1
ATOM 827 N N . ALA A 1 107 ? -7.523 -0.410 -7.840 1.00 97.50 107 ALA A N 1
ATOM 828 C CA . ALA A 1 107 ? -7.242 0.678 -6.910 1.00 97.50 107 ALA A CA 1
ATOM 829 C C . ALA A 1 107 ? -8.294 0.759 -5.792 1.00 97.50 107 ALA A C 1
ATOM 831 O O . ALA A 1 107 ? -7.928 0.801 -4.615 1.00 97.50 107 ALA A O 1
ATOM 832 N N . GLU A 1 108 ? -9.582 0.708 -6.142 1.00 95.94 108 GLU A N 1
ATOM 833 C CA . GLU A 1 108 ? -10.700 0.690 -5.190 1.00 95.94 108 GLU A CA 1
ATOM 834 C C . GLU A 1 108 ? -10.673 -0.556 -4.286 1.00 95.94 108 GLU A C 1
ATOM 836 O O . GLU A 1 108 ? -10.821 -0.465 -3.066 1.00 95.94 108 GLU A O 1
ATOM 841 N N . ASP A 1 109 ? -10.372 -1.729 -4.838 1.00 97.56 109 ASP A N 1
ATOM 842 C CA . ASP A 1 109 ? -10.211 -2.945 -4.034 1.00 97.56 109 ASP A CA 1
ATOM 843 C C . ASP A 1 109 ? -9.062 -2.816 -3.021 1.00 97.56 109 ASP A C 1
ATOM 845 O O . ASP A 1 109 ? -9.158 -3.253 -1.867 1.00 97.56 109 ASP A O 1
ATOM 849 N N . ALA A 1 110 ? -7.942 -2.225 -3.443 1.00 98.31 110 ALA A N 1
ATOM 850 C CA . ALA A 1 110 ? -6.783 -2.037 -2.580 1.00 98.31 110 ALA A CA 1
ATOM 851 C C . ALA A 1 110 ? -7.049 -0.990 -1.486 1.00 98.31 110 ALA A C 1
ATOM 853 O O . ALA A 1 110 ? -6.690 -1.222 -0.329 1.00 98.31 110 ALA A O 1
ATOM 854 N N . ILE A 1 111 ? -7.729 0.116 -1.806 1.00 97.81 111 ILE A N 1
ATOM 855 C CA . ILE A 1 111 ? -8.075 1.137 -0.811 1.00 97.81 111 ILE A CA 1
ATOM 856 C C . ILE A 1 111 ? -9.102 0.613 0.198 1.00 97.81 111 ILE A C 1
ATOM 858 O O . ILE A 1 111 ? -8.968 0.863 1.398 1.00 97.81 111 ILE A O 1
ATOM 862 N N . GLY A 1 112 ? -10.054 -0.209 -0.256 1.00 97.50 112 GLY A N 1
ATOM 863 C CA . GLY A 1 112 ? -11.004 -0.907 0.607 1.00 97.50 112 GLY A CA 1
ATOM 864 C C . GLY A 1 112 ? -10.302 -1.798 1.633 1.00 97.50 112 GLY A C 1
ATOM 865 O O . GLY A 1 112 ? -10.637 -1.762 2.817 1.00 97.50 112 GLY A O 1
ATOM 866 N N . LYS A 1 113 ? -9.258 -2.532 1.224 1.00 98.44 113 LYS A N 1
ATOM 867 C CA . LYS A 1 113 ? -8.440 -3.340 2.148 1.00 98.44 113 LYS A CA 1
ATOM 868 C C 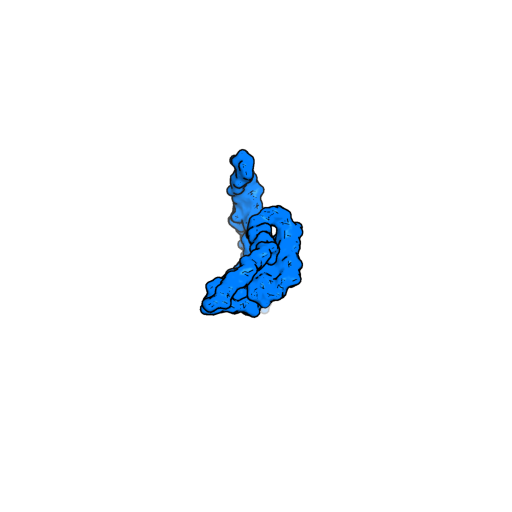. LYS A 1 113 ? -7.677 -2.490 3.160 1.00 98.44 113 LYS A C 1
ATOM 870 O O . LYS A 1 113 ? -7.638 -2.852 4.335 1.00 98.44 113 LYS A O 1
ATOM 875 N N . ALA A 1 114 ? -7.102 -1.363 2.738 1.00 98.31 114 ALA A N 1
ATOM 876 C CA . ALA A 1 114 ? -6.391 -0.461 3.644 1.00 98.31 114 ALA A CA 1
ATOM 877 C C . ALA A 1 114 ? -7.319 0.066 4.754 1.00 98.31 114 ALA A C 1
ATOM 879 O O . ALA A 1 114 ? -6.977 0.008 5.936 1.00 98.31 114 ALA A O 1
ATOM 880 N N . LEU A 1 115 ? -8.519 0.513 4.373 1.00 97.56 115 LEU A N 1
ATOM 881 C CA . LEU A 1 115 ? -9.518 1.054 5.296 1.00 97.56 115 LEU A CA 1
ATOM 882 C C . LEU A 1 115 ? -10.199 -0.027 6.147 1.00 97.56 115 LEU A C 1
ATOM 884 O O . LEU A 1 115 ? -10.602 0.260 7.270 1.00 97.56 115 LEU A O 1
ATOM 888 N N . ALA A 1 116 ? -10.289 -1.266 5.659 1.00 98.00 116 ALA A N 1
ATOM 889 C CA . ALA A 1 116 ? -10.742 -2.399 6.463 1.00 98.00 116 ALA A CA 1
ATOM 890 C C . ALA A 1 116 ? -9.737 -2.763 7.571 1.00 98.00 116 ALA A C 1
ATOM 892 O O . ALA A 1 116 ? -10.146 -3.106 8.678 1.00 98.00 116 ALA A O 1
ATOM 893 N N . LEU A 1 117 ? -8.430 -2.675 7.292 1.00 97.00 117 LEU A N 1
ATOM 894 C CA . LEU A 1 117 ? -7.376 -2.929 8.282 1.00 97.00 117 LEU A CA 1
ATOM 895 C C . LEU A 1 117 ? -7.269 -1.809 9.320 1.00 97.00 117 LEU A C 1
ATOM 897 O O . LEU A 1 117 ? -7.047 -2.075 10.501 1.00 97.00 117 LEU A O 1
ATOM 901 N N . ARG A 1 118 ? -7.405 -0.555 8.884 1.00 96.25 118 ARG A N 1
ATOM 902 C CA . ARG A 1 118 ? -7.421 0.608 9.770 1.00 96.25 118 ARG A CA 1
ATOM 903 C C . ARG A 1 118 ? -8.481 1.601 9.295 1.00 96.25 118 ARG A C 1
ATOM 905 O O . ARG A 1 118 ? -8.192 2.438 8.431 1.00 96.25 118 ARG A O 1
ATOM 912 N N . PRO A 1 119 ? -9.692 1.539 9.873 1.00 96.56 119 PRO A N 1
ATOM 913 C CA . PRO A 1 119 ? -10.700 2.562 9.651 1.00 96.56 119 PRO A CA 1
ATOM 914 C C . PRO A 1 119 ? -10.120 3.934 10.002 1.00 96.56 119 PRO A C 1
ATOM 916 O O . PRO A 1 119 ? -9.481 4.091 11.039 1.00 96.56 119 PRO A O 1
ATOM 919 N N . GLY A 1 120 ? -10.294 4.916 9.118 1.00 91.69 120 GLY A N 1
ATOM 920 C CA . GLY A 1 120 ? -9.750 6.258 9.336 1.00 91.69 120 GLY A CA 1
ATOM 921 C C . GLY A 1 120 ? -8.272 6.438 8.983 1.00 91.69 120 GLY A C 1
ATOM 922 O O . GLY A 1 120 ? -7.704 7.460 9.347 1.00 91.69 120 GLY A O 1
ATOM 923 N N . TYR A 1 121 ? -7.631 5.487 8.288 1.00 95.25 121 TYR A N 1
ATOM 924 C CA . TYR A 1 121 ? -6.232 5.653 7.882 1.00 95.25 121 TYR A CA 1
ATOM 925 C C . TYR A 1 121 ? -6.061 6.885 6.963 1.00 95.25 121 TYR A C 1
ATOM 927 O O . TYR A 1 121 ? -6.582 6.864 5.840 1.00 95.25 121 TYR A O 1
ATOM 935 N N . PRO A 1 122 ? -5.355 7.952 7.399 1.00 94.31 122 PRO A N 1
ATOM 936 C CA . PRO A 1 122 ? -5.392 9.250 6.718 1.00 94.31 122 PRO A CA 1
ATOM 937 C C . PRO A 1 122 ? -4.889 9.202 5.276 1.00 94.31 122 PRO A C 1
ATOM 939 O O . PRO A 1 122 ? -5.471 9.823 4.386 1.00 94.31 122 PRO A O 1
ATOM 942 N N . GLU A 1 123 ? -3.829 8.436 5.014 1.00 93.88 123 GLU A N 1
ATOM 943 C CA . GLU A 1 123 ? -3.272 8.272 3.670 1.00 93.88 123 GLU A CA 1
ATOM 944 C C . GLU A 1 123 ? -4.274 7.608 2.725 1.00 93.88 123 GLU A C 1
ATOM 946 O O . GLU A 1 123 ? -4.431 8.059 1.589 1.00 93.88 123 GLU A O 1
ATOM 951 N N . ALA A 1 124 ? -4.979 6.577 3.198 1.00 96.50 124 ALA A N 1
ATOM 952 C CA . ALA A 1 124 ? -5.986 5.894 2.398 1.00 96.50 124 ALA A CA 1
ATOM 953 C C . ALA A 1 124 ? -7.198 6.788 2.121 1.00 96.50 124 ALA A C 1
ATOM 955 O O . ALA A 1 124 ? -7.701 6.805 1.004 1.00 96.50 124 ALA A O 1
ATOM 956 N N . GLN A 1 125 ? -7.647 7.571 3.105 1.00 95.81 125 GLN A N 1
ATOM 957 C CA . GLN A 1 125 ? -8.747 8.520 2.909 1.00 95.81 125 GLN A CA 1
ATOM 958 C C . GLN A 1 125 ? -8.392 9.615 1.900 1.00 95.81 125 GLN A C 1
ATOM 960 O O . GLN A 1 125 ? -9.206 9.952 1.042 1.00 95.81 125 GLN A O 1
ATOM 965 N N . ARG A 1 126 ? -7.165 10.141 1.971 1.00 95.00 126 ARG A N 1
ATOM 966 C CA . ARG A 1 126 ? -6.666 11.149 1.031 1.00 95.00 126 ARG A CA 1
ATOM 967 C C . ARG A 1 126 ? -6.632 10.611 -0.396 1.00 95.00 126 ARG A C 1
ATOM 969 O O . ARG A 1 126 ? -7.079 11.288 -1.315 1.00 95.00 126 ARG A O 1
ATOM 976 N N . LEU A 1 127 ? -6.124 9.392 -0.572 1.00 94.06 127 LEU A N 1
ATOM 977 C CA . LEU A 1 127 ? -6.075 8.752 -1.881 1.00 94.06 127 LEU A CA 1
ATOM 978 C C . LEU A 1 127 ? -7.479 8.396 -2.389 1.00 94.06 127 LEU A C 1
ATOM 980 O O . LEU A 1 127 ? -7.766 8.630 -3.553 1.00 94.06 127 LEU A O 1
ATOM 984 N N . LEU A 1 128 ? -8.380 7.910 -1.531 1.00 93.75 128 LEU A N 1
ATOM 985 C CA . LEU A 1 128 ? -9.779 7.661 -1.896 1.00 93.75 128 LEU A CA 1
ATOM 986 C C . LEU A 1 128 ? -10.461 8.933 -2.418 1.00 93.75 128 LEU A C 1
ATOM 988 O O . LEU A 1 128 ? -11.140 8.893 -3.440 1.00 93.75 128 LEU A O 1
ATOM 992 N N . ALA A 1 129 ? -10.251 10.065 -1.739 1.00 92.25 129 ALA A N 1
ATOM 993 C CA . ALA A 1 129 ? -10.771 11.353 -2.184 1.00 92.25 129 ALA A CA 1
ATOM 994 C C . ALA A 1 129 ? -10.220 11.735 -3.567 1.00 92.25 129 ALA A C 1
ATOM 996 O O . ALA A 1 129 ? -10.992 12.153 -4.419 1.00 92.25 129 ALA A O 1
ATOM 997 N N . GLN A 1 130 ? -8.923 11.517 -3.812 1.00 89.50 130 GLN A N 1
ATOM 998 C CA . GLN A 1 130 ? -8.295 11.759 -5.114 1.00 89.50 130 GLN A CA 1
ATOM 999 C C . GLN A 1 130 ? -8.827 10.831 -6.220 1.00 89.50 130 GLN A C 1
ATOM 1001 O O . GLN A 1 130 ? -9.021 11.279 -7.346 1.00 89.50 130 GLN A O 1
ATOM 1006 N N . ILE A 1 131 ? -9.065 9.551 -5.917 1.00 87.44 131 ILE A N 1
ATOM 1007 C CA . ILE A 1 131 ? -9.610 8.575 -6.876 1.00 87.44 131 ILE A CA 1
ATOM 1008 C C . ILE A 1 131 ? -11.026 8.978 -7.311 1.00 87.44 131 ILE A C 1
ATOM 1010 O O . ILE A 1 131 ? -11.372 8.826 -8.480 1.00 87.44 131 ILE A O 1
ATOM 1014 N N . HIS A 1 132 ? -11.833 9.500 -6.384 1.00 84.94 132 HIS A N 1
ATOM 1015 C CA . HIS A 1 132 ? -13.224 9.891 -6.630 1.00 84.94 132 HIS A CA 1
ATOM 1016 C C . HIS A 1 132 ? -13.409 11.357 -7.035 1.00 84.94 132 HIS A C 1
ATOM 1018 O O . HIS A 1 132 ? -14.538 11.771 -7.314 1.00 84.94 132 HIS A O 1
ATOM 1024 N N . GLU A 1 133 ? -12.346 12.160 -7.051 1.00 83.06 133 GLU A N 1
ATOM 1025 C CA . GLU A 1 133 ? -12.446 13.545 -7.487 1.00 83.06 133 GLU A CA 1
ATOM 1026 C C . GLU A 1 133 ? -12.792 13.563 -8.986 1.00 83.06 133 GLU A C 1
ATOM 1028 O O . GLU A 1 133 ? -12.093 12.936 -9.790 1.00 83.06 133 GLU A O 1
ATOM 1033 N N . PRO A 1 134 ? -13.887 14.229 -9.402 1.00 57.81 134 PRO A N 1
ATOM 1034 C CA . PRO A 1 134 ? -14.218 14.321 -10.811 1.00 57.81 134 PRO A CA 1
ATOM 1035 C C . PRO A 1 134 ? -13.069 15.037 -11.515 1.00 57.81 134 PRO A C 1
ATOM 1037 O O . PRO A 1 134 ? -12.770 16.187 -11.191 1.00 57.81 134 PRO A O 1
ATOM 1040 N N . LEU A 1 135 ? -12.426 14.343 -12.465 1.00 57.16 135 LEU A N 1
ATOM 1041 C CA . LEU A 1 135 ? -11.381 14.913 -13.314 1.00 57.16 135 LEU A CA 1
ATOM 1042 C C . LEU A 1 135 ? -11.834 16.313 -13.748 1.00 57.16 135 LEU A C 1
ATOM 1044 O O . LEU A 1 135 ? -12.938 16.418 -14.300 1.00 57.16 135 LEU A O 1
ATOM 1048 N N . PRO A 1 136 ? -11.048 17.381 -13.501 1.00 49.19 136 PRO A N 1
ATOM 1049 C CA . PRO A 1 136 ? -11.407 18.701 -13.986 1.00 49.19 136 PRO A CA 1
ATOM 1050 C C . PRO A 1 136 ? -11.620 18.558 -15.486 1.00 49.19 136 PRO A C 1
ATOM 1052 O O . PRO A 1 136 ? -10.702 18.141 -16.198 1.00 49.19 136 PRO A O 1
ATOM 1055 N N . ALA A 1 137 ? -12.868 18.781 -15.921 1.00 49.75 137 ALA A N 1
ATOM 1056 C CA . ALA A 1 137 ? -13.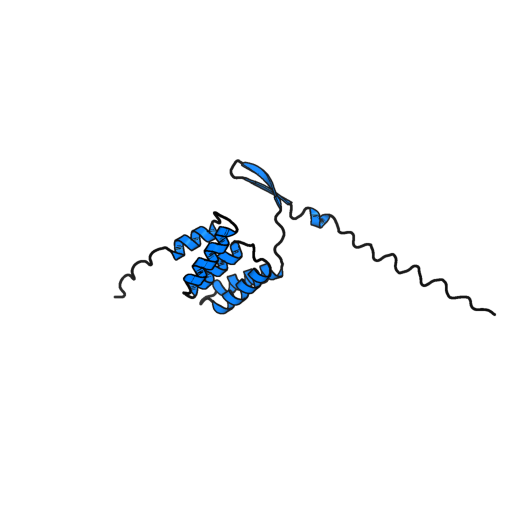297 18.580 -17.296 1.00 49.75 137 ALA A CA 1
ATOM 1057 C C . ALA A 1 137 ? -12.229 19.189 -18.188 1.00 49.75 137 ALA A C 1
ATOM 1059 O O . ALA A 1 137 ? -11.997 20.391 -18.063 1.00 49.75 137 ALA A O 1
ATOM 1060 N N . ALA A 1 138 ? -11.547 18.337 -18.967 1.00 48.81 138 ALA A N 1
ATOM 1061 C CA . ALA A 1 138 ? -10.382 18.684 -19.764 1.00 48.81 138 ALA A CA 1
ATOM 1062 C C . ALA A 1 138 ? -10.583 20.084 -20.336 1.00 48.81 138 ALA A C 1
ATOM 1064 O O . ALA A 1 138 ? -11.383 20.278 -21.255 1.00 48.81 138 ALA A O 1
ATOM 1065 N N . THR A 1 139 ? -9.948 21.077 -19.710 1.00 45.94 139 THR A N 1
ATOM 1066 C CA . THR A 1 139 ? -10.068 22.460 -20.135 1.00 45.94 139 THR A CA 1
ATOM 1067 C C . THR A 1 139 ? -9.373 22.512 -21.472 1.00 45.94 139 THR A C 1
ATOM 1069 O O . THR A 1 139 ? -8.148 22.512 -21.532 1.00 45.94 139 THR A O 1
ATOM 1072 N N . ALA A 1 140 ? -10.205 22.421 -22.507 1.00 43.81 140 ALA A N 1
ATOM 1073 C CA . ALA A 1 140 ? -9.994 22.793 -23.886 1.00 43.81 140 ALA A CA 1
ATOM 1074 C C . ALA A 1 140 ? -8.518 22.988 -24.241 1.00 43.81 140 ALA A C 1
ATOM 1076 O O . ALA A 1 140 ? -7.969 24.078 -24.085 1.00 43.81 140 ALA A O 1
ATOM 1077 N N . ALA A 1 141 ? -7.914 21.933 -24.789 1.00 39.47 141 ALA A N 1
ATOM 1078 C CA . ALA A 1 141 ? -6.851 22.123 -25.756 1.00 39.47 141 ALA A CA 1
ATOM 1079 C C . ALA A 1 141 ? -7.392 23.074 -26.838 1.00 39.47 141 ALA A C 1
ATOM 1081 O O . ALA A 1 141 ? -8.319 22.728 -27.576 1.00 39.47 141 ALA A O 1
ATOM 1082 N N . LYS A 1 142 ? -6.855 24.290 -26.861 1.00 36.06 142 LYS A N 1
ATOM 1083 C CA . LYS A 1 142 ? -6.917 25.201 -27.995 1.00 36.06 142 LYS A CA 1
ATOM 1084 C C . LYS A 1 142 ? -5.498 25.427 -28.481 1.00 36.06 142 LYS A C 1
ATOM 1086 O O . LYS A 1 142 ? -4.615 25.585 -27.609 1.00 36.06 142 LYS A O 1
#